Protein AF-A0A6P0Z806-F1 (afdb_monomer_lite)

Radius of gyration: 16.17 Å; chains: 1; bounding box: 28×32×48 Å

Sequence (62 aa):
LAGLRALQDSNILVPVKRLGVPDKLVDHAKPDESKADLGLTSPQIAEQILTAFFKKQPSVIG

pLDDT: mean 82.19, std 10.32, range [55.69, 95.31]

Secondary structure (DSSP, 8-state):
-HHHHHHHHTT--------S--SS---S--HHHHHHHTT-SHHHHHHHHHHHHT-PPP----

Foldseek 3Di:
DVVVVVCVVVVHDDDDDDDDDPPDDDDDDDPVVSCVVSLNDPVSVVVVCCVRPVPDDPPPPD

Structure (mmCIF, N/CA/C/O backbone):
data_AF-A0A6P0Z806-F1
#
_entry.id   AF-A0A6P0Z806-F1
#
loop_
_atom_site.group_PDB
_atom_site.id
_atom_site.type_symbol
_atom_site.label_atom_id
_atom_site.label_alt_id
_atom_site.label_comp_id
_atom_site.label_asym_id
_atom_site.label_entity_id
_atom_site.label_seq_id
_atom_site.pdbx_PDB_ins_code
_atom_site.Cartn_x
_atom_site.Cartn_y
_atom_site.Cartn_z
_atom_site.occupancy
_atom_site.B_iso_or_equiv
_atom_site.auth_seq_id
_atom_site.auth_comp_id
_atom_site.auth_asym_id
_atom_site.auth_atom_id
_atom_site.pdbx_PDB_model_num
ATOM 1 N N . LEU A 1 1 ? -11.120 -10.204 -3.738 1.00 62.19 1 LEU A N 1
ATOM 2 C CA . LEU A 1 1 ? -10.873 -9.482 -2.463 1.00 62.19 1 LEU A CA 1
ATOM 3 C C . LEU A 1 1 ? -11.414 -10.296 -1.277 1.00 62.19 1 LEU A C 1
ATOM 5 O O . LEU A 1 1 ? -12.432 -9.930 -0.708 1.00 62.19 1 LEU A O 1
ATOM 9 N N . ALA A 1 2 ? -10.772 -11.413 -0.914 1.00 69.75 2 ALA A N 1
ATOM 10 C CA . ALA A 1 2 ? -11.275 -12.290 0.155 1.00 69.75 2 ALA A CA 1
ATOM 11 C C . ALA A 1 2 ? -10.992 -11.745 1.572 1.00 69.75 2 ALA A C 1
ATOM 13 O O . ALA A 1 2 ? -11.852 -11.823 2.440 1.00 69.75 2 ALA A O 1
ATOM 14 N N . GLY A 1 3 ? -9.826 -11.120 1.788 1.00 76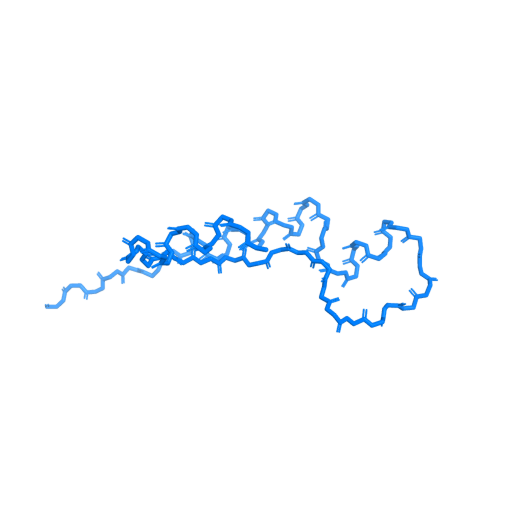.44 3 GLY A N 1
ATOM 15 C CA . GLY A 1 3 ? -9.423 -10.625 3.112 1.00 76.44 3 GLY A CA 1
ATOM 16 C C . GLY A 1 3 ? -10.238 -9.432 3.626 1.00 76.44 3 GLY A C 1
ATOM 17 O O . GLY A 1 3 ? -10.685 -9.449 4.765 1.00 76.44 3 GLY A O 1
ATOM 18 N N . LEU A 1 4 ? -10.496 -8.420 2.784 1.00 78.56 4 LEU A N 1
ATOM 19 C CA . LEU A 1 4 ? -11.334 -7.271 3.171 1.00 78.56 4 LEU A CA 1
ATOM 20 C C . LEU A 1 4 ? -12.754 -7.714 3.539 1.00 78.56 4 LEU A C 1
ATOM 22 O O . LEU A 1 4 ? -13.326 -7.234 4.513 1.00 78.56 4 LEU A O 1
ATOM 26 N N . ARG A 1 5 ? -13.299 -8.650 2.761 1.00 76.44 5 ARG A N 1
ATOM 27 C CA . ARG A 1 5 ? -14.658 -9.139 2.952 1.00 76.44 5 ARG A CA 1
ATOM 28 C C . ARG A 1 5 ? -14.825 -9.852 4.293 1.00 76.44 5 ARG A C 1
ATOM 30 O O . ARG A 1 5 ? -15.780 -9.560 4.992 1.00 76.44 5 ARG A O 1
ATOM 37 N N . ALA A 1 6 ? -13.851 -10.667 4.701 1.00 85.50 6 ALA A N 1
ATOM 38 C CA . ALA A 1 6 ? -13.879 -11.328 6.006 1.00 85.50 6 ALA A CA 1
ATOM 39 C C . ALA A 1 6 ? -13.957 -10.335 7.187 1.00 85.50 6 ALA A C 1
ATOM 41 O O . ALA A 1 6 ? -14.653 -10.589 8.169 1.00 85.50 6 ALA A O 1
ATOM 42 N N . LEU A 1 7 ? -13.280 -9.185 7.084 1.00 86.50 7 LEU A N 1
ATOM 43 C CA . LEU A 1 7 ? -13.322 -8.143 8.118 1.00 86.50 7 LEU A CA 1
ATOM 44 C C . LEU A 1 7 ? -14.682 -7.438 8.153 1.00 86.50 7 LEU A C 1
ATOM 46 O O . LEU A 1 7 ? -15.238 -7.229 9.228 1.00 86.50 7 LEU A O 1
ATOM 50 N N . GLN A 1 8 ? -15.240 -7.130 6.981 1.00 85.31 8 GLN A N 1
ATOM 51 C CA . GLN A 1 8 ? -16.561 -6.509 6.860 1.00 85.31 8 GLN A CA 1
ATOM 52 C C . GLN A 1 8 ? -17.681 -7.431 7.351 1.00 85.31 8 GLN A C 1
ATOM 54 O O . GLN A 1 8 ? -18.538 -6.981 8.107 1.00 85.31 8 GLN A O 1
ATOM 59 N N . ASP A 1 9 ? -17.638 -8.716 6.988 1.00 88.69 9 ASP A N 1
ATOM 60 C CA . ASP A 1 9 ? -18.600 -9.729 7.444 1.00 88.69 9 ASP A CA 1
ATOM 61 C C . ASP A 1 9 ? -18.552 -9.901 8.979 1.00 88.69 9 ASP A C 1
ATOM 63 O O . ASP A 1 9 ? -19.557 -10.227 9.604 1.00 88.69 9 ASP A O 1
ATOM 67 N N . SER A 1 10 ? -17.403 -9.609 9.601 1.00 92.00 10 SER A N 1
ATOM 68 C CA . SER A 1 10 ? -17.218 -9.603 11.061 1.00 92.00 10 SER A CA 1
ATOM 69 C C . SER A 1 10 ? -17.571 -8.259 11.723 1.00 92.00 10 SER A C 1
ATOM 71 O O . SER A 1 10 ? -17.292 -8.066 12.905 1.00 92.00 10 SER A O 1
ATOM 73 N N . ASN A 1 11 ? -18.152 -7.311 10.977 1.00 85.56 11 ASN A N 1
ATOM 74 C CA . ASN A 1 11 ? -18.456 -5.943 11.411 1.00 85.56 11 ASN A CA 1
ATOM 75 C C . ASN A 1 11 ? -17.225 -5.152 11.913 1.00 85.56 11 ASN A C 1
ATOM 77 O O . ASN A 1 11 ? -17.336 -4.270 12.766 1.00 85.56 11 ASN A O 1
ATOM 81 N N . ILE A 1 12 ? -16.034 -5.460 11.385 1.00 88.56 12 ILE A N 1
ATOM 82 C CA . ILE A 1 12 ? -14.781 -4.775 11.716 1.00 88.56 12 ILE A CA 1
ATOM 83 C C . ILE A 1 12 ? -14.483 -3.741 10.627 1.00 88.56 12 ILE A C 1
ATOM 85 O O . ILE A 1 12 ? -14.123 -4.075 9.495 1.00 88.56 12 ILE A O 1
ATOM 89 N N . LEU A 1 13 ? -14.593 -2.461 10.984 1.00 84.62 13 LEU A N 1
ATOM 90 C CA . LEU A 1 13 ? -14.227 -1.350 10.108 1.00 84.62 13 LEU A CA 1
ATOM 91 C C . LEU A 1 13 ? -12.734 -1.048 10.244 1.00 84.62 13 LEU A C 1
ATOM 93 O O . LEU A 1 13 ? -12.283 -0.538 11.267 1.00 84.62 13 LEU A O 1
ATOM 97 N N . VAL A 1 14 ? -11.971 -1.342 9.191 1.00 84.12 14 VAL A N 1
ATOM 98 C CA . VAL A 1 14 ? -10.541 -1.019 9.113 1.00 84.12 14 VAL A CA 1
ATOM 99 C C . VAL A 1 14 ? -10.267 -0.004 8.000 1.00 84.12 14 VAL A C 1
ATOM 101 O O . VAL A 1 14 ? -10.810 -0.141 6.899 1.00 84.12 14 VAL A O 1
ATOM 104 N N . PRO A 1 15 ? -9.408 1.004 8.229 1.00 83.94 15 PRO A N 1
ATOM 105 C CA . PRO A 1 15 ? -8.891 1.835 7.151 1.00 83.94 15 PRO A CA 1
ATOM 106 C C . PRO A 1 15 ? -8.037 0.979 6.207 1.00 83.94 15 PRO A C 1
ATOM 108 O O . PRO A 1 15 ? -7.097 0.315 6.642 1.00 83.94 15 PRO A O 1
ATOM 111 N N . VAL A 1 16 ? -8.349 0.985 4.908 1.00 88.38 16 VAL A N 1
ATOM 112 C CA . VAL A 1 16 ? -7.628 0.185 3.903 1.00 88.38 16 VAL A CA 1
ATOM 113 C C . VAL A 1 16 ? -7.115 1.070 2.781 1.00 88.38 16 VAL A C 1
ATOM 115 O O . VAL A 1 16 ? -7.865 1.836 2.180 1.00 88.38 16 VAL A O 1
ATOM 118 N N . LYS A 1 17 ? -5.841 0.888 2.430 1.00 88.88 17 LYS A N 1
ATOM 119 C CA . LYS A 1 17 ? -5.237 1.423 1.210 1.00 88.88 17 LYS A CA 1
ATOM 120 C C . LYS A 1 17 ? -5.121 0.287 0.197 1.00 88.88 17 LYS A C 1
ATOM 122 O O . LYS A 1 17 ? -4.441 -0.702 0.452 1.00 88.88 17 LYS A O 1
ATOM 127 N N . ARG A 1 18 ? -5.799 0.408 -0.948 1.00 87.69 18 ARG A N 1
ATOM 128 C CA . ARG A 1 18 ? -5.658 -0.555 -2.049 1.00 87.69 18 ARG A CA 1
ATOM 129 C C . ARG A 1 18 ? -4.426 -0.187 -2.864 1.00 87.69 18 ARG A C 1
ATOM 131 O O . ARG A 1 18 ? -4.325 0.939 -3.341 1.00 87.69 18 ARG A O 1
ATOM 138 N N . LEU A 1 19 ? -3.516 -1.139 -3.000 1.00 90.31 19 LEU A N 1
ATOM 139 C CA . LEU A 1 19 ? -2.345 -1.057 -3.860 1.00 90.31 19 LEU A CA 1
ATOM 140 C C . LEU A 1 19 ? -2.492 -2.137 -4.927 1.00 90.31 19 LEU A C 1
ATOM 142 O O . LEU A 1 19 ? -2.872 -3.266 -4.615 1.00 90.31 19 LEU A O 1
ATOM 146 N N . GLY A 1 20 ? -2.232 -1.787 -6.176 1.00 86.94 20 GLY A N 1
ATOM 147 C CA . GLY A 1 20 ? -2.381 -2.699 -7.297 1.00 86.94 20 GLY A CA 1
ATOM 148 C C . GLY A 1 20 ? -2.572 -1.946 -8.598 1.00 86.94 20 GLY A C 1
ATOM 149 O O . GLY A 1 20 ? -2.588 -0.716 -8.624 1.00 86.94 20 GLY A O 1
ATOM 150 N N . VAL A 1 21 ? -2.710 -2.704 -9.678 1.00 87.31 21 VAL A N 1
ATOM 151 C CA . VAL A 1 21 ? -2.936 -2.145 -11.006 1.00 87.31 21 VAL A CA 1
ATOM 152 C C . VAL A 1 21 ? -4.366 -1.591 -11.056 1.00 87.31 21 VAL A C 1
ATOM 154 O O . VAL A 1 21 ? -5.309 -2.354 -10.832 1.00 87.31 21 VAL A O 1
ATOM 157 N N . PRO A 1 22 ? -4.551 -0.277 -11.273 1.00 82.88 22 PRO A N 1
ATOM 158 C CA . PRO A 1 22 ? -5.872 0.289 -11.496 1.00 82.88 22 PRO A CA 1
ATOM 159 C C . PRO A 1 22 ? -6.429 -0.221 -12.826 1.00 82.88 22 PRO A C 1
ATOM 161 O O . PRO A 1 22 ? -5.667 -0.570 -13.725 1.00 82.88 22 PRO A O 1
ATOM 164 N N . ASP A 1 23 ? -7.751 -0.225 -12.958 1.00 80.12 23 ASP A N 1
ATOM 165 C CA . ASP A 1 23 ? -8.435 -0.589 -14.200 1.00 80.12 23 ASP A CA 1
ATOM 166 C C . ASP A 1 23 ? -8.278 0.532 -15.244 1.00 80.12 23 ASP A C 1
ATOM 168 O O . ASP A 1 23 ? -9.176 1.336 -15.486 1.00 80.12 23 ASP A O 1
ATOM 172 N N . LYS A 1 24 ? -7.056 0.670 -15.764 1.00 76.75 24 LYS A N 1
ATOM 173 C CA . LYS A 1 24 ? -6.681 1.611 -16.814 1.00 76.75 24 LYS A CA 1
ATOM 174 C C . LYS A 1 24 ? -5.794 0.894 -17.818 1.00 76.75 24 LYS A C 1
ATOM 176 O O . LYS A 1 24 ? -4.903 0.132 -17.438 1.00 76.75 24 LYS A O 1
ATOM 181 N N . LEU A 1 25 ? -6.012 1.181 -19.094 1.00 71.88 25 LE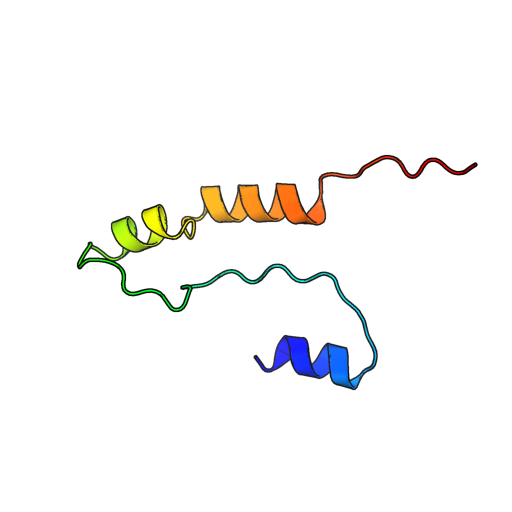U A N 1
ATOM 182 C CA . LEU A 1 25 ? -5.089 0.760 -20.135 1.00 71.88 25 LEU A CA 1
ATOM 183 C C . LEU A 1 25 ? -3.828 1.610 -19.995 1.00 71.88 25 LEU A C 1
ATOM 185 O O . LEU A 1 25 ? -3.872 2.829 -20.139 1.00 71.88 25 LEU A O 1
ATOM 189 N N . VAL A 1 26 ? -2.729 0.965 -19.623 1.00 67.94 26 VAL A N 1
ATOM 190 C CA . VAL A 1 26 ? -1.401 1.563 -19.733 1.00 67.94 26 VAL A CA 1
ATOM 191 C C . VAL A 1 26 ? -0.896 1.318 -21.146 1.00 67.94 26 VAL A C 1
ATOM 193 O O . VAL A 1 26 ? -1.124 0.239 -21.700 1.00 67.94 26 VAL A O 1
ATOM 196 N N . ASP A 1 27 ? -0.220 2.308 -21.724 1.00 74.00 27 ASP A N 1
ATOM 197 C CA . ASP A 1 27 ? 0.517 2.099 -22.966 1.00 74.00 27 ASP A CA 1
ATOM 198 C C . ASP A 1 27 ?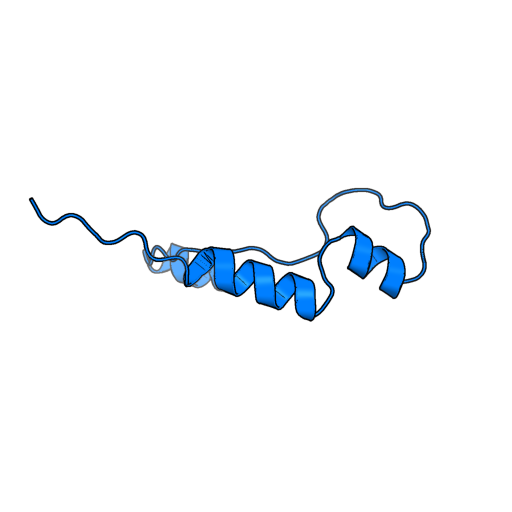 1.530 0.962 -22.776 1.00 74.00 27 ASP A C 1
ATOM 200 O O . ASP A 1 27 ? 1.975 0.680 -21.658 1.00 74.00 27 ASP A O 1
ATOM 204 N N . HIS A 1 28 ? 1.872 0.270 -23.865 1.00 69.31 28 HIS A N 1
ATOM 205 C CA . HIS A 1 28 ? 2.830 -0.832 -23.825 1.00 69.31 28 HIS A CA 1
ATOM 206 C C . HIS A 1 28 ? 4.216 -0.332 -23.391 1.00 69.31 28 HIS A C 1
ATOM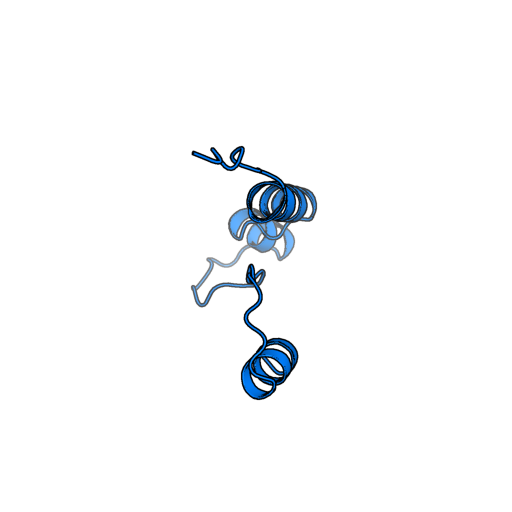 208 O O . HIS A 1 28 ? 5.035 0.067 -24.214 1.00 69.31 28 HIS A O 1
ATOM 214 N N . ALA A 1 29 ? 4.472 -0.399 -22.090 1.00 71.56 29 ALA A N 1
ATOM 215 C CA . ALA A 1 29 ? 5.758 -0.145 -21.464 1.00 71.56 29 ALA A CA 1
ATOM 216 C C . ALA A 1 29 ? 6.320 -1.457 -20.894 1.00 71.56 29 ALA A C 1
ATOM 218 O O . ALA A 1 29 ? 5.595 -2.442 -20.706 1.00 71.56 29 ALA A O 1
ATOM 219 N N . LYS A 1 30 ? 7.627 -1.512 -20.622 1.00 83.06 30 LYS A N 1
ATOM 220 C CA . LYS A 1 30 ? 8.212 -2.662 -19.918 1.00 83.06 30 LYS A CA 1
ATOM 221 C C . LYS A 1 30 ? 7.568 -2.794 -18.531 1.00 83.06 30 LYS A C 1
ATOM 223 O O . LYS A 1 30 ? 7.175 -1.786 -17.947 1.00 83.06 30 LYS A O 1
ATOM 228 N N . PRO A 1 31 ? 7.525 -3.999 -17.934 1.00 81.38 31 PRO A N 1
ATOM 229 C CA . PRO A 1 31 ? 6.889 -4.203 -16.632 1.00 81.38 31 PRO A CA 1
ATOM 230 C C . PRO A 1 31 ? 7.346 -3.234 -15.533 1.00 81.38 31 PRO A C 1
ATOM 232 O O . PRO A 1 31 ? 6.542 -2.855 -14.688 1.00 81.38 31 PRO A O 1
ATOM 235 N N . ASP A 1 32 ? 8.615 -2.825 -15.528 1.00 83.31 32 ASP A N 1
ATOM 236 C CA . ASP A 1 32 ? 9.134 -1.879 -14.535 1.00 83.31 32 ASP A CA 1
ATOM 237 C C . ASP A 1 32 ? 8.763 -0.421 -14.830 1.00 83.31 32 ASP A C 1
ATOM 239 O O . ASP A 1 32 ? 8.501 0.329 -13.892 1.00 83.31 32 ASP A O 1
ATOM 243 N N . GLU A 1 33 ? 8.643 -0.043 -16.104 1.00 85.62 33 GLU A N 1
ATOM 244 C CA . GLU A 1 33 ? 8.124 1.266 -16.523 1.00 85.62 33 GLU A CA 1
ATOM 245 C C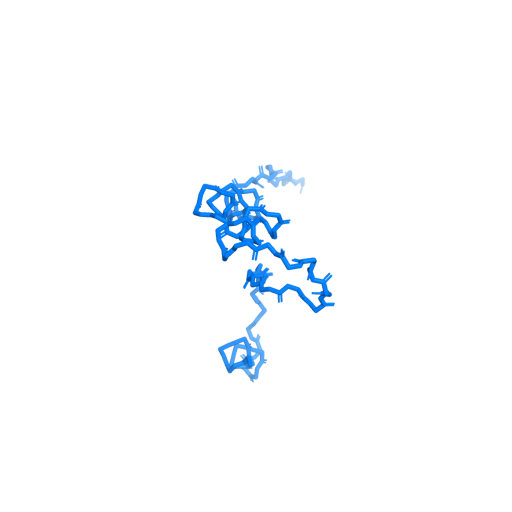 . GLU A 1 33 ? 6.643 1.380 -16.145 1.00 85.62 33 GLU A C 1
ATOM 247 O O . GLU A 1 33 ? 6.250 2.321 -15.460 1.00 85.62 33 GLU A O 1
ATOM 252 N N . SER A 1 34 ? 5.843 0.344 -16.430 1.00 86.44 34 SER A N 1
ATOM 253 C CA . SER A 1 34 ? 4.450 0.299 -15.982 1.00 86.44 34 SER A CA 1
ATOM 254 C C . SER A 1 34 ? 4.341 0.397 -14.460 1.00 86.44 34 SER A C 1
ATOM 256 O O . SER A 1 34 ? 3.503 1.131 -13.954 1.00 86.44 34 SER A O 1
ATOM 258 N N . LYS A 1 35 ? 5.183 -0.294 -13.681 1.00 87.38 35 LYS A N 1
ATOM 259 C CA . LYS A 1 35 ? 5.151 -0.158 -12.211 1.00 87.38 35 LYS A CA 1
ATOM 260 C C . LYS A 1 35 ? 5.491 1.260 -11.756 1.00 87.38 35 LYS A C 1
ATOM 262 O O . LYS A 1 35 ? 4.842 1.742 -10.830 1.00 87.38 35 LYS A O 1
ATOM 267 N N . ALA A 1 36 ? 6.481 1.904 -12.372 1.00 88.38 36 ALA A N 1
ATOM 268 C CA . ALA A 1 36 ? 6.860 3.280 -12.058 1.00 88.38 36 ALA A CA 1
ATOM 269 C C . ALA A 1 36 ? 5.705 4.255 -12.319 1.00 88.38 36 ALA A C 1
ATOM 271 O O . ALA A 1 36 ? 5.344 5.023 -11.422 1.00 88.38 36 ALA A O 1
ATOM 272 N N . ASP A 1 37 ? 5.057 4.135 -13.478 1.00 87.00 37 ASP A N 1
ATOM 273 C CA . ASP A 1 37 ? 3.912 4.961 -13.881 1.00 87.00 37 ASP A CA 1
ATOM 274 C C . ASP A 1 37 ? 2.660 4.707 -13.033 1.00 87.00 37 ASP A C 1
ATOM 276 O O . ASP A 1 37 ? 1.804 5.577 -12.849 1.00 87.00 37 ASP A O 1
ATOM 280 N N . LEU A 1 38 ? 2.521 3.488 -12.514 1.00 88.88 38 LEU A N 1
ATOM 281 C CA . LEU A 1 38 ? 1.426 3.098 -11.632 1.00 88.88 38 LEU A CA 1
ATOM 282 C C . LEU A 1 38 ? 1.664 3.469 -10.164 1.00 88.88 38 LEU A C 1
ATOM 284 O O . LEU A 1 38 ? 0.760 3.285 -9.348 1.00 88.88 38 LEU A O 1
ATOM 288 N N . GLY A 1 39 ? 2.848 3.970 -9.804 1.00 89.38 39 GLY A N 1
ATOM 289 C CA . GLY A 1 39 ? 3.183 4.221 -8.404 1.00 89.38 39 GLY A CA 1
ATOM 290 C C . GLY A 1 39 ? 3.386 2.933 -7.595 1.00 89.38 39 GLY A C 1
ATOM 291 O O . GLY A 1 39 ? 3.189 2.930 -6.381 1.00 89.38 39 GLY A O 1
ATOM 292 N N . LEU A 1 40 ? 3.705 1.820 -8.260 1.00 92.31 40 LEU A N 1
ATOM 293 C CA . LEU A 1 40 ? 3.810 0.479 -7.677 1.00 92.31 40 LEU A CA 1
ATOM 294 C C . LEU A 1 40 ? 5.259 0.023 -7.482 1.00 92.31 40 LEU A C 1
ATOM 296 O O . LEU A 1 40 ? 5.503 -1.153 -7.206 1.00 92.31 40 LEU A O 1
ATOM 300 N N . THR A 1 41 ? 6.234 0.921 -7.618 1.00 94.00 41 THR A N 1
ATOM 301 C CA . THR A 1 41 ? 7.607 0.608 -7.202 1.00 94.00 41 THR A CA 1
ATOM 302 C C . THR A 1 41 ? 7.698 0.566 -5.678 1.00 94.00 41 THR A C 1
ATOM 304 O O . THR A 1 41 ? 6.959 1.255 -4.973 1.00 94.00 41 THR A O 1
ATOM 307 N N . SER A 1 42 ? 8.628 -0.229 -5.148 1.00 94.06 42 SER A N 1
ATOM 308 C CA . SER A 1 42 ? 8.862 -0.356 -3.704 1.00 94.06 42 SER A CA 1
ATOM 309 C C . SER A 1 42 ? 8.985 0.988 -2.960 1.00 94.06 42 SER A C 1
ATOM 311 O O . SER A 1 42 ? 8.294 1.142 -1.950 1.00 94.06 42 SER A O 1
ATOM 313 N N . PRO A 1 43 ? 9.785 1.979 -3.419 1.00 95.31 43 PRO A N 1
ATOM 314 C CA . PRO A 1 43 ? 9.864 3.274 -2.738 1.00 95.31 43 PRO A CA 1
ATOM 315 C C . PRO A 1 43 ? 8.535 4.045 -2.769 1.00 95.31 43 PRO A C 1
ATOM 317 O O . PRO A 1 43 ? 8.114 4.565 -1.739 1.00 95.31 43 PRO A O 1
ATOM 320 N N . GLN A 1 44 ? 7.817 4.051 -3.898 1.00 94.62 44 GLN A N 1
ATOM 321 C CA . GLN A 1 44 ? 6.513 4.720 -4.005 1.00 94.62 44 GLN A CA 1
ATOM 322 C C . GLN A 1 44 ? 5.453 4.058 -3.112 1.00 94.62 44 GLN A C 1
ATOM 324 O O . GLN A 1 44 ? 4.622 4.740 -2.513 1.00 94.62 44 GLN A O 1
ATOM 329 N N . ILE A 1 45 ? 5.470 2.727 -2.993 1.00 94.62 45 ILE A N 1
ATOM 330 C CA . ILE A 1 45 ? 4.585 1.993 -2.079 1.00 94.62 45 ILE A CA 1
ATOM 331 C C . ILE A 1 45 ? 4.899 2.356 -0.623 1.00 94.62 45 ILE A C 1
ATOM 333 O O . ILE A 1 45 ? 3.976 2.613 0.152 1.00 94.62 45 ILE A O 1
ATOM 337 N N . ALA A 1 46 ? 6.180 2.416 -0.251 1.00 93.81 46 ALA A N 1
ATOM 338 C CA . ALA A 1 46 ? 6.592 2.800 1.096 1.00 93.81 46 ALA A CA 1
ATOM 339 C C . ALA A 1 46 ? 6.102 4.213 1.458 1.00 93.81 46 ALA A C 1
ATOM 341 O O . ALA A 1 46 ? 5.482 4.399 2.507 1.00 93.81 46 ALA A O 1
ATOM 342 N N . GLU A 1 47 ? 6.283 5.190 0.567 1.00 93.75 47 GLU A N 1
ATOM 343 C CA . GLU A 1 47 ? 5.779 6.554 0.770 1.00 93.75 47 GLU A CA 1
ATOM 344 C C . GLU A 1 47 ? 4.252 6.612 0.906 1.00 93.75 47 GLU A C 1
ATOM 346 O O . GLU A 1 47 ? 3.722 7.331 1.763 1.00 93.75 47 GLU A O 1
ATOM 351 N N . GLN A 1 48 ? 3.528 5.830 0.099 1.00 92.12 48 GLN A N 1
ATOM 352 C CA . GLN A 1 48 ? 2.070 5.741 0.179 1.00 92.12 48 GLN A CA 1
ATOM 353 C C . GLN A 1 48 ? 1.597 5.177 1.520 1.00 92.12 48 GLN A C 1
ATOM 355 O O . GLN A 1 48 ? 0.629 5.691 2.081 1.00 92.12 48 GLN A O 1
ATOM 360 N N . ILE A 1 49 ? 2.269 4.150 2.048 1.00 91.38 49 ILE A N 1
ATOM 361 C CA . ILE A 1 49 ? 1.951 3.559 3.356 1.00 91.38 49 ILE A CA 1
ATOM 362 C C . ILE A 1 49 ? 2.198 4.578 4.473 1.00 91.38 49 ILE A C 1
ATOM 364 O O . ILE A 1 49 ? 1.315 4.808 5.302 1.00 91.38 49 ILE A O 1
ATOM 368 N N . LEU A 1 50 ? 3.368 5.225 4.473 1.00 91.75 50 LEU A N 1
ATOM 369 C CA . LEU A 1 50 ? 3.728 6.240 5.467 1.00 91.75 50 LEU A CA 1
ATOM 370 C C . LEU A 1 50 ? 2.726 7.399 5.471 1.00 91.75 50 LEU A C 1
ATOM 372 O O . LEU A 1 50 ? 2.247 7.819 6.525 1.00 91.75 50 LEU A O 1
ATOM 376 N N . THR A 1 51 ? 2.346 7.872 4.286 1.00 90.06 51 THR A N 1
ATOM 377 C CA . THR A 1 51 ? 1.376 8.960 4.144 1.00 90.06 51 THR A CA 1
ATOM 378 C C . THR A 1 51 ? -0.021 8.549 4.604 1.00 90.06 51 THR A C 1
ATOM 380 O O . THR A 1 51 ? -0.684 9.336 5.275 1.00 90.06 51 THR A O 1
ATOM 383 N N . ALA A 1 52 ? -0.474 7.340 4.263 1.00 88.31 52 ALA A N 1
ATOM 384 C CA . ALA A 1 52 ? -1.840 6.899 4.537 1.00 88.31 52 ALA A CA 1
ATOM 385 C C . ALA A 1 52 ? -2.098 6.558 6.013 1.00 88.31 52 ALA A C 1
ATOM 387 O O . ALA A 1 52 ? -3.214 6.758 6.484 1.00 88.31 52 ALA A O 1
ATOM 388 N N . PHE A 1 53 ? -1.097 6.042 6.734 1.00 87.31 53 PHE A N 1
ATOM 389 C CA . PHE A 1 53 ? -1.310 5.487 8.078 1.00 87.31 53 PHE A CA 1
ATOM 390 C C . PHE A 1 53 ? -0.492 6.156 9.187 1.00 87.31 53 PHE A C 1
ATOM 392 O O . PHE A 1 53 ? -0.850 6.029 10.356 1.00 87.31 53 PHE A O 1
ATOM 399 N N . PHE A 1 54 ? 0.585 6.877 8.855 1.00 84.19 54 PHE A N 1
ATOM 400 C CA . PHE A 1 54 ? 1.530 7.389 9.856 1.00 84.19 54 PHE A CA 1
ATOM 401 C C . PHE A 1 54 ? 1.578 8.922 9.956 1.00 84.19 54 PHE A C 1
ATOM 403 O O . PHE A 1 54 ? 2.148 9.445 10.914 1.00 84.19 54 PHE A O 1
ATOM 410 N N . LYS A 1 55 ? 0.913 9.666 9.058 1.00 71.50 55 LYS A N 1
ATOM 411 C CA . LYS A 1 55 ? 0.648 11.103 9.258 1.00 71.50 55 LYS A CA 1
ATOM 412 C C . LYS A 1 55 ? -0.490 11.299 10.270 1.00 71.50 55 LYS A C 1
ATOM 414 O O . LYS A 1 55 ? -1.652 11.428 9.900 1.00 71.50 55 LYS A O 1
ATOM 419 N N . LYS A 1 56 ? -0.157 11.322 11.563 1.00 64.88 56 LYS A N 1
ATOM 420 C CA . LYS A 1 56 ? -1.092 11.705 12.634 1.00 64.88 56 LYS A CA 1
ATOM 421 C C . LYS A 1 56 ? -1.353 13.215 12.595 1.00 64.88 56 LYS A C 1
ATOM 423 O O . LYS A 1 56 ? -0.418 13.996 12.746 1.00 64.88 56 LYS A O 1
ATOM 428 N N . GLN A 1 57 ? -2.615 13.629 12.472 1.00 63.47 57 GLN A N 1
ATOM 429 C CA . GLN A 1 57 ? -3.042 14.914 13.031 1.00 63.47 57 GLN A CA 1
ATOM 430 C C . GLN A 1 57 ? -3.184 14.734 14.549 1.00 63.47 57 GLN A C 1
ATOM 432 O O . GLN A 1 57 ? -3.774 13.734 14.971 1.00 63.47 57 GLN A O 1
ATOM 437 N N . PRO A 1 58 ? -2.636 15.636 15.382 1.00 62.28 58 PRO A N 1
ATOM 438 C CA . PRO A 1 58 ? -2.891 15.588 16.813 1.00 62.28 58 PRO A CA 1
ATOM 439 C C . PRO A 1 58 ? -4.398 15.727 17.028 1.00 62.28 58 PRO A C 1
ATOM 441 O O . PRO A 1 58 ? -5.014 16.683 16.559 1.00 62.28 58 PRO A O 1
ATOM 444 N N . SER A 1 59 ? -5.003 14.746 17.696 1.00 60.06 59 SER A N 1
ATOM 445 C CA . SER A 1 59 ? -6.386 14.858 18.138 1.00 60.06 59 SER A CA 1
ATOM 446 C C . SER A 1 59 ? -6.442 15.998 19.147 1.00 60.06 59 SER A C 1
ATOM 448 O O . SER A 1 59 ? -5.877 15.893 20.234 1.00 60.06 59 SER A O 1
ATOM 450 N N . VAL A 1 60 ? -7.061 17.109 18.757 1.00 61.72 60 VAL A N 1
ATOM 451 C CA . VAL A 1 60 ? -7.375 18.199 19.677 1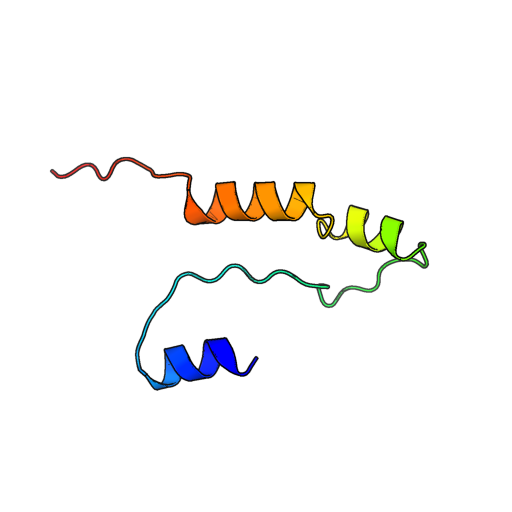.00 61.72 60 VAL A CA 1
ATOM 452 C C . VAL A 1 60 ? -8.503 17.673 20.555 1.00 61.72 60 VAL A C 1
ATOM 454 O O . VAL A 1 60 ? -9.641 17.558 20.107 1.00 61.72 60 VAL A O 1
ATOM 457 N N . ILE A 1 61 ? -8.158 17.234 21.761 1.00 65.44 61 ILE A N 1
ATOM 458 C CA . ILE A 1 61 ? -9.138 16.875 22.782 1.00 65.44 61 ILE A CA 1
ATOM 459 C C . ILE A 1 61 ? -9.556 18.209 23.407 1.00 65.44 61 ILE A C 1
ATOM 461 O O . ILE A 1 61 ? -8.758 18.826 24.114 1.00 65.44 61 ILE A O 1
ATOM 465 N N . GLY A 1 62 ? -10.735 18.695 23.022 1.00 55.69 62 GLY A N 1
ATOM 466 C CA . GLY A 1 62 ? -11.415 19.833 23.644 1.00 55.69 62 GLY A CA 1
ATOM 467 C C . GLY A 1 62 ? -12.446 19.365 24.654 1.00 55.69 62 GLY A C 1
ATOM 468 O O . GLY A 1 62 ? -12.926 18.217 24.500 1.00 55.69 62 GLY A O 1
#